Protein AF-A0A6N2HX98-F1 (afdb_monomer_lite)

Sequence (93 aa):
MTAPQKFRKKPVEITAIQFTGDNAHEVWDAFGTDGIYGPTEGNPDYLILVTVHGDEAPARPGDWVIPDGKPGTFYPCKPDIFANTYEPVGDPA

Foldseek 3Di:
DDDDDDDDDDDDDWDKDADALPVLVVVCVVQNCQQWDDPDPVHSFWIWGQAPVRDTETAGHQWMWTAPPDRSHTYTHHNVRDVVPDDDPDDDD

Structure (mmCIF, N/CA/C/O backbone):
data_AF-A0A6N2HX98-F1
#
_entry.id   AF-A0A6N2HX98-F1
#
loop_
_atom_site.group_PDB
_atom_site.id
_atom_site.type_symbol
_atom_site.label_atom_id
_atom_site.label_alt_id
_atom_site.label_comp_id
_atom_site.label_asym_id
_atom_site.label_entity_id
_atom_site.label_seq_id
_atom_site.pdbx_PDB_ins_code
_atom_site.Cartn_x
_atom_site.Cartn_y
_atom_site.Cartn_z
_atom_site.occupancy
_atom_site.B_iso_or_equiv
_atom_site.auth_seq_id
_atom_site.auth_comp_id
_atom_site.auth_asym_id
_atom_site.auth_atom_id
_atom_site.pdbx_PDB_model_num
ATOM 1 N N . MET A 1 1 ? -3.835 12.921 42.174 1.00 57.5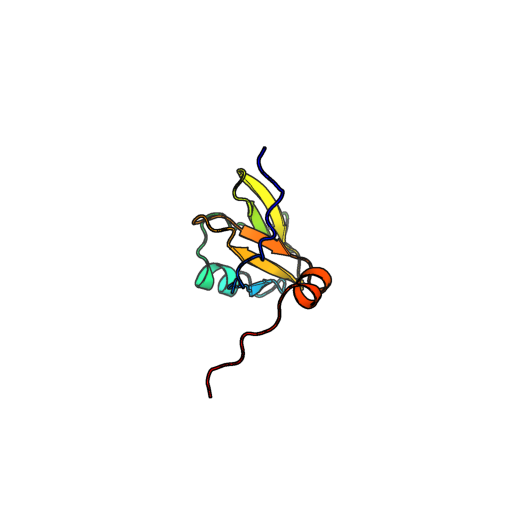6 1 MET A N 1
ATOM 2 C CA . MET A 1 1 ? -3.036 11.807 41.619 1.00 57.56 1 MET A CA 1
ATOM 3 C C . MET A 1 1 ? -3.902 11.099 40.598 1.00 57.56 1 MET A C 1
ATOM 5 O O . MET A 1 1 ? -4.960 10.612 40.975 1.00 57.56 1 MET A O 1
ATOM 9 N N . THR A 1 2 ? -3.528 11.119 39.324 1.00 69.50 2 THR A N 1
ATOM 10 C CA . THR A 1 2 ? -4.312 10.467 38.266 1.00 69.50 2 THR A CA 1
ATOM 11 C C . THR A 1 2 ? -3.817 9.032 38.127 1.00 69.50 2 THR A C 1
ATOM 13 O O . THR A 1 2 ? -2.633 8.816 37.881 1.00 69.50 2 THR A O 1
ATOM 16 N N . ALA A 1 3 ? -4.693 8.054 38.351 1.00 80.31 3 ALA A N 1
ATOM 17 C CA . ALA A 1 3 ? -4.370 6.642 38.164 1.00 80.31 3 ALA A CA 1
ATOM 18 C C . ALA A 1 3 ? -4.414 6.276 36.665 1.00 80.31 3 ALA A C 1
ATOM 20 O O . ALA A 1 3 ? -5.193 6.879 35.920 1.00 80.31 3 ALA A O 1
ATOM 21 N N . PRO A 1 4 ? -3.610 5.302 36.204 1.00 81.81 4 PRO A N 1
ATOM 22 C CA . PRO A 1 4 ? -3.632 4.863 34.813 1.00 81.81 4 PRO A CA 1
ATOM 23 C C . PRO A 1 4 ? -4.999 4.271 34.434 1.00 81.81 4 PRO A C 1
ATOM 25 O O . PRO A 1 4 ? -5.549 3.433 35.150 1.00 81.81 4 PRO A O 1
ATOM 28 N N . GLN A 1 5 ? -5.534 4.694 33.285 1.00 89.31 5 GLN A N 1
ATOM 29 C CA . GLN A 1 5 ? -6.765 4.162 32.695 1.00 89.31 5 GLN A CA 1
ATOM 30 C C . GLN A 1 5 ? -6.445 3.203 31.547 1.00 89.31 5 GLN A C 1
ATOM 32 O O . GLN A 1 5 ? -5.513 3.415 30.774 1.00 89.31 5 GLN A O 1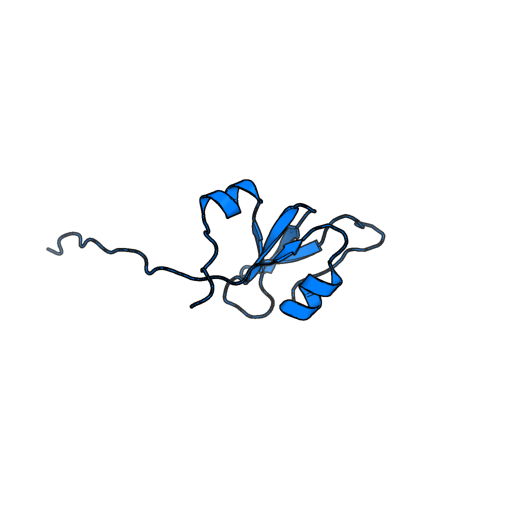
ATOM 37 N N . LYS A 1 6 ? -7.241 2.137 31.438 1.00 87.56 6 LYS A N 1
ATOM 38 C CA . LYS A 1 6 ? -7.153 1.169 30.344 1.00 87.56 6 LYS A CA 1
ATOM 39 C C . LYS A 1 6 ? -8.060 1.614 29.203 1.00 87.56 6 LYS A C 1
ATOM 41 O O . LYS A 1 6 ? -9.237 1.888 29.422 1.00 87.56 6 LYS A O 1
ATOM 46 N N . PHE A 1 7 ? -7.522 1.615 27.992 1.00 85.69 7 PHE A N 1
ATOM 47 C CA . PHE A 1 7 ? -8.256 1.903 26.765 1.00 85.69 7 PHE A CA 1
ATOM 48 C C . PHE A 1 7 ? -8.068 0.746 25.785 1.00 85.69 7 PHE A C 1
ATOM 50 O O . PHE A 1 7 ? -7.043 0.066 25.811 1.00 85.69 7 PHE A O 1
ATOM 57 N N . ARG A 1 8 ? -9.059 0.525 24.918 1.00 83.50 8 ARG A N 1
ATOM 58 C CA . ARG A 1 8 ? -8.964 -0.405 23.786 1.00 83.50 8 ARG A CA 1
ATOM 59 C C . ARG A 1 8 ? -8.954 0.389 22.486 1.00 83.50 8 ARG A C 1
ATOM 61 O O . ARG A 1 8 ? -9.692 1.368 22.367 1.00 83.50 8 ARG A O 1
ATOM 68 N N . LYS A 1 9 ? -8.138 -0.034 21.520 1.00 79.75 9 LYS A N 1
ATOM 69 C CA . LYS A 1 9 ? -8.179 0.512 20.158 1.00 79.75 9 LYS A CA 1
ATOM 70 C C . LYS A 1 9 ? -9.555 0.202 19.553 1.00 79.75 9 LYS A C 1
ATOM 72 O O . LYS A 1 9 ? -10.114 -0.864 19.813 1.00 79.75 9 LYS A O 1
ATOM 77 N N . LYS A 1 10 ? -10.129 1.144 18.801 1.00 79.88 10 LYS A N 1
ATOM 78 C CA . LYS A 1 10 ? -11.355 0.881 18.033 1.00 79.88 10 LYS A CA 1
ATOM 79 C C . LYS A 1 10 ? -11.043 -0.129 16.915 1.00 79.88 10 LYS A C 1
ATOM 81 O O . LYS A 1 10 ? -9.921 -0.081 16.406 1.00 79.88 10 LYS A O 1
ATOM 86 N N . PRO A 1 11 ? -11.986 -1.010 16.535 1.00 81.62 11 PRO A N 1
ATOM 87 C CA . PRO A 1 11 ? -11.844 -1.778 15.302 1.00 81.62 11 PRO A CA 1
ATOM 88 C C . PRO A 1 11 ? -11.768 -0.795 14.127 1.00 81.62 11 PRO A C 1
ATOM 90 O O . PRO A 1 11 ? -12.498 0.198 14.110 1.00 81.62 11 PRO A O 1
ATOM 93 N N . VAL A 1 12 ? -10.829 -1.024 13.213 1.00 86.50 12 VAL A N 1
ATOM 94 C CA . VAL A 1 12 ? -10.618 -0.195 12.022 1.00 86.50 12 VAL A CA 1
ATOM 95 C C . VAL A 1 12 ? -10.738 -1.111 10.818 1.00 86.50 12 VAL A C 1
ATOM 97 O O . VAL A 1 12 ? -9.963 -2.056 10.698 1.00 86.50 12 VAL A O 1
ATOM 100 N N . GLU A 1 13 ? -11.704 -0.821 9.957 1.00 91.19 13 GLU A N 1
ATOM 101 C CA . GLU A 1 13 ? -11.816 -1.421 8.631 1.00 91.19 13 GLU A CA 1
ATOM 102 C C . GLU A 1 13 ? -10.982 -0.589 7.655 1.00 91.19 13 GLU A C 1
ATOM 104 O O . GLU A 1 13 ? -10.928 0.639 7.768 1.00 91.19 13 GLU A O 1
ATOM 109 N N . ILE A 1 14 ? -10.299 -1.257 6.728 1.00 92.56 14 ILE A N 1
ATOM 110 C CA . ILE A 1 14 ? -9.477 -0.609 5.706 1.00 92.56 14 ILE A CA 1
ATOM 111 C C . ILE A 1 14 ? -9.871 -1.110 4.321 1.00 92.56 14 ILE A C 1
ATOM 113 O O . ILE A 1 14 ? -10.315 -2.246 4.167 1.00 92.56 14 ILE A O 1
ATOM 117 N N . THR A 1 15 ? -9.632 -0.278 3.314 1.00 93.38 15 THR A N 1
ATOM 118 C CA . THR A 1 15 ? -9.619 -0.701 1.912 1.00 93.38 15 THR A CA 1
ATOM 119 C C . THR A 1 15 ? -8.174 -0.943 1.507 1.00 93.38 15 THR A C 1
ATOM 121 O O . THR A 1 15 ? -7.309 -0.126 1.813 1.00 93.38 15 THR A O 1
ATOM 124 N N . ALA A 1 16 ? -7.901 -2.047 0.823 1.00 95.62 16 ALA A N 1
ATOM 125 C CA . ALA A 1 16 ? -6.570 -2.370 0.331 1.00 95.62 16 ALA A CA 1
ATOM 126 C C . ALA A 1 16 ? -6.669 -3.141 -0.986 1.00 95.62 16 ALA A C 1
ATOM 128 O O . ALA A 1 16 ? -7.615 -3.901 -1.182 1.00 95.62 16 ALA A O 1
ATOM 129 N N . ILE A 1 17 ? -5.677 -2.973 -1.860 1.00 96.75 17 ILE A N 1
ATOM 130 C CA . ILE A 1 17 ? -5.535 -3.762 -3.091 1.00 96.75 17 ILE A CA 1
ATOM 131 C C . ILE A 1 17 ? -4.148 -4.382 -3.114 1.00 96.75 17 ILE A C 1
ATOM 133 O O . ILE A 1 17 ? -3.154 -3.699 -2.870 1.00 96.75 17 ILE A O 1
ATOM 137 N N . GLN A 1 18 ? -4.071 -5.674 -3.417 1.00 97.69 18 GLN A N 1
ATOM 138 C CA . GLN A 1 18 ? -2.794 -6.331 -3.646 1.00 97.69 18 GLN A CA 1
ATOM 139 C C . GLN A 1 18 ? -2.255 -5.931 -5.021 1.00 97.69 18 GLN A C 1
ATOM 141 O O . GLN A 1 18 ? -2.913 -6.134 -6.042 1.00 97.69 18 GLN A O 1
ATOM 146 N N . PHE A 1 19 ? -1.049 -5.375 -5.055 1.00 97.50 19 PHE A N 1
ATOM 147 C CA . PHE A 1 19 ? -0.332 -5.133 -6.294 1.00 97.50 19 PHE A CA 1
ATOM 148 C C . PHE A 1 19 ? 0.301 -6.441 -6.774 1.00 97.50 19 PHE A C 1
ATOM 150 O O . PHE A 1 19 ? 1.015 -7.106 -6.031 1.00 97.50 19 PHE A O 1
ATOM 157 N N . THR A 1 20 ? 0.043 -6.830 -8.017 1.00 95.94 20 THR A N 1
ATOM 158 C CA . THR A 1 20 ? 0.470 -8.113 -8.601 1.00 95.94 20 THR A CA 1
ATOM 159 C C . THR A 1 20 ? 1.620 -7.967 -9.594 1.00 95.94 20 THR A C 1
ATOM 161 O O . THR A 1 20 ? 2.162 -8.973 -10.031 1.00 95.94 20 THR A O 1
ATOM 164 N N . GLY A 1 21 ? 2.020 -6.736 -9.927 1.00 94.19 21 GLY A N 1
ATOM 165 C CA . GLY A 1 21 ? 2.940 -6.441 -11.032 1.00 94.19 21 GLY A CA 1
ATOM 166 C C . GLY A 1 21 ? 2.206 -6.076 -12.319 1.00 94.19 21 GLY A C 1
ATOM 167 O O . GLY A 1 21 ? 2.591 -5.126 -12.990 1.00 94.19 21 GLY A O 1
ATOM 168 N N . ASP A 1 22 ? 1.090 -6.750 -12.597 1.00 93.56 22 ASP A N 1
ATOM 169 C CA . ASP A 1 22 ? 0.336 -6.591 -13.845 1.00 93.56 22 ASP A CA 1
ATOM 170 C C . ASP A 1 22 ? -0.951 -5.761 -13.688 1.00 93.56 22 ASP A C 1
ATOM 172 O O . ASP A 1 22 ? -1.583 -5.392 -14.676 1.00 93.56 22 ASP A O 1
ATOM 176 N N . ASN A 1 23 ? -1.340 -5.417 -12.454 1.00 95.56 23 ASN A N 1
ATOM 177 C CA . ASN A 1 23 ? -2.597 -4.721 -12.150 1.00 95.56 23 ASN A CA 1
ATOM 178 C C . ASN A 1 23 ? -2.433 -3.241 -11.758 1.00 95.56 23 ASN A C 1
ATOM 180 O O . ASN A 1 23 ? -3.265 -2.700 -11.030 1.00 95.56 23 ASN A O 1
ATOM 184 N N . ALA A 1 24 ? -1.387 -2.556 -12.233 1.00 94.50 24 ALA A N 1
ATOM 185 C CA . ALA A 1 24 ? -1.167 -1.136 -11.917 1.00 94.50 24 ALA A CA 1
ATOM 186 C C . ALA A 1 24 ? -2.396 -0.261 -12.241 1.00 94.50 24 ALA A C 1
ATOM 188 O O . ALA A 1 24 ? -2.768 0.610 -11.458 1.00 94.50 24 ALA A O 1
ATOM 189 N N . HIS A 1 25 ? -3.084 -0.555 -13.349 1.00 94.62 25 HIS A N 1
ATOM 190 C CA . HIS A 1 25 ? -4.315 0.138 -13.729 1.00 94.62 25 HIS A CA 1
ATOM 191 C C . HIS A 1 25 ? -5.465 -0.048 -12.737 1.00 94.62 25 HIS A C 1
ATOM 193 O O . HIS A 1 25 ? -6.197 0.905 -12.499 1.00 94.62 25 HIS A O 1
ATOM 199 N N . GLU A 1 26 ? -5.608 -1.227 -12.130 1.00 96.25 26 GLU A N 1
ATOM 200 C CA . GLU A 1 26 ? -6.637 -1.471 -11.111 1.00 96.25 26 GLU A CA 1
ATOM 201 C C . GLU A 1 26 ? -6.338 -0.688 -9.830 1.00 96.25 26 GLU A C 1
ATOM 203 O O . GLU A 1 26 ? -7.240 -0.117 -9.220 1.00 96.25 26 GLU A O 1
ATOM 208 N N . VAL A 1 27 ? -5.058 -0.605 -9.450 1.00 95.88 27 VAL A N 1
ATOM 209 C CA . VAL A 1 27 ? -4.618 0.203 -8.305 1.00 95.88 27 VAL A CA 1
ATOM 210 C C . VAL A 1 27 ? -4.941 1.683 -8.541 1.00 95.88 27 VAL A C 1
ATOM 212 O O . VAL A 1 27 ? -5.488 2.339 -7.655 1.00 95.88 27 VAL A O 1
ATOM 215 N N . TRP A 1 28 ? -4.652 2.206 -9.736 1.00 95.19 28 TRP A N 1
ATOM 216 C CA . TRP A 1 28 ? -4.959 3.595 -10.088 1.00 95.19 28 TRP A CA 1
ATOM 217 C C . TRP A 1 28 ? -6.450 3.886 -10.213 1.00 95.19 28 TRP A C 1
ATOM 219 O O . TRP A 1 28 ? -6.879 4.972 -9.839 1.00 95.19 28 TRP A O 1
ATOM 229 N N . ASP A 1 29 ? -7.245 2.957 -10.739 1.00 95.75 29 ASP A N 1
ATOM 230 C CA . ASP A 1 29 ? -8.695 3.136 -10.843 1.00 95.75 29 ASP A CA 1
ATOM 231 C C . ASP A 1 29 ? -9.337 3.227 -9.452 1.00 95.75 29 ASP A C 1
ATOM 233 O O . ASP A 1 29 ? -10.153 4.108 -9.184 1.00 95.75 29 ASP A O 1
ATOM 237 N N . ALA A 1 30 ? -8.886 2.379 -8.525 1.00 93.94 30 ALA A N 1
ATOM 238 C CA . ALA A 1 30 ? -9.421 2.336 -7.173 1.00 93.94 30 ALA A CA 1
ATOM 239 C C . ALA A 1 30 ? -8.995 3.517 -6.289 1.00 93.94 30 ALA A C 1
ATOM 241 O O . ALA A 1 30 ? -9.776 3.975 -5.452 1.00 93.94 30 ALA A O 1
ATOM 242 N N . PHE A 1 31 ? -7.752 3.987 -6.428 1.00 94.38 31 PHE A N 1
ATOM 243 C CA . PHE A 1 31 ? -7.158 4.961 -5.505 1.00 94.38 31 PHE A CA 1
ATOM 244 C C . PHE A 1 31 ? -6.792 6.307 -6.140 1.00 94.38 31 PHE A C 1
ATOM 246 O O . PHE A 1 31 ? -6.478 7.260 -5.424 1.00 94.38 31 PHE A O 1
ATOM 253 N N . GLY A 1 32 ? -6.869 6.410 -7.463 1.00 93.00 32 GLY A N 1
ATOM 254 C CA . GLY A 1 32 ? -6.344 7.529 -8.233 1.00 93.00 32 GLY A CA 1
ATOM 255 C C . GLY A 1 32 ? -4.847 7.400 -8.523 1.00 93.00 32 GLY A C 1
ATOM 256 O O . GLY A 1 32 ? -4.166 6.463 -8.112 1.00 93.00 32 GLY A O 1
ATOM 257 N N . THR A 1 33 ? -4.324 8.379 -9.259 1.00 93.06 33 THR A N 1
ATOM 258 C CA . THR A 1 33 ? -2.901 8.459 -9.632 1.00 93.06 33 THR A CA 1
ATOM 259 C C . THR A 1 33 ? -2.089 9.377 -8.717 1.00 93.06 33 THR A C 1
ATOM 261 O O . THR A 1 33 ? -0.875 9.477 -8.864 1.00 93.06 33 THR A O 1
ATOM 264 N N . ASP A 1 34 ? -2.745 10.102 -7.809 1.00 95.19 34 ASP A N 1
ATOM 265 C CA . ASP A 1 34 ? -2.068 11.000 -6.872 1.00 95.19 34 ASP A CA 1
ATOM 266 C C . ASP A 1 34 ? -1.300 10.171 -5.837 1.00 95.19 34 ASP A C 1
ATOM 268 O O . ASP A 1 34 ? -1.890 9.340 -5.155 1.00 95.19 34 ASP A O 1
ATOM 272 N N . GLY A 1 35 ? 0.019 10.349 -5.757 1.00 93.50 35 GLY A N 1
ATOM 273 C CA . GLY A 1 35 ? 0.873 9.603 -4.829 1.00 93.50 35 GLY A CA 1
ATOM 274 C C . GLY A 1 35 ? 1.120 8.128 -5.173 1.00 93.50 35 GLY A C 1
ATOM 275 O O . GLY A 1 35 ? 1.646 7.407 -4.326 1.00 93.50 35 GLY A O 1
ATOM 276 N N . ILE A 1 36 ? 0.781 7.679 -6.389 1.00 95.88 36 ILE A N 1
ATOM 277 C CA . ILE A 1 36 ? 1.081 6.331 -6.902 1.00 95.88 36 ILE A CA 1
ATOM 278 C C . ILE A 1 36 ? 1.741 6.448 -8.280 1.00 95.88 36 ILE A C 1
ATOM 280 O O . ILE A 1 36 ? 1.085 6.776 -9.269 1.00 95.88 36 ILE A O 1
ATOM 284 N N . TYR A 1 37 ? 3.032 6.135 -8.364 1.00 94.00 37 TYR A N 1
ATOM 285 C CA . TYR A 1 37 ? 3.835 6.269 -9.583 1.00 94.00 37 TYR A CA 1
ATOM 286 C C . TYR A 1 37 ? 4.390 4.927 -10.069 1.00 94.00 37 TYR A C 1
ATOM 288 O O . TYR A 1 37 ? 4.658 4.030 -9.274 1.00 94.00 37 TYR A O 1
ATOM 296 N N . GLY A 1 38 ? 4.651 4.825 -11.374 1.00 91.50 38 GLY A N 1
ATOM 297 C CA . GLY A 1 38 ? 5.164 3.608 -12.007 1.00 91.50 38 GLY A CA 1
ATOM 298 C C . GLY A 1 38 ? 4.084 2.545 -12.248 1.00 91.50 38 GLY A C 1
ATOM 299 O O . GLY A 1 38 ? 2.939 2.770 -11.886 1.00 91.50 38 GLY A O 1
ATOM 300 N N . PRO A 1 39 ? 4.406 1.401 -12.869 1.00 90.75 39 PRO A N 1
ATOM 301 C CA . PRO A 1 39 ? 5.739 0.991 -13.305 1.00 90.75 39 PRO A CA 1
ATOM 302 C C . PRO A 1 39 ? 6.304 1.893 -14.415 1.00 90.75 39 PRO A C 1
ATOM 304 O O . PRO A 1 39 ? 5.563 2.507 -15.182 1.00 90.75 39 PRO A O 1
ATOM 307 N N . THR A 1 40 ? 7.631 2.028 -14.474 1.00 88.88 40 THR A N 1
ATOM 308 C CA . THR A 1 40 ? 8.343 2.853 -15.479 1.00 88.88 40 THR A CA 1
ATOM 309 C C . THR A 1 40 ? 9.407 2.028 -16.202 1.00 88.88 40 THR A C 1
ATOM 311 O O . THR A 1 40 ? 9.760 0.951 -15.738 1.00 88.88 40 THR A O 1
ATOM 314 N N . GLU A 1 41 ? 9.981 2.528 -17.301 1.00 86.25 41 GLU A N 1
ATOM 315 C CA . GLU A 1 41 ? 11.027 1.799 -18.047 1.00 86.25 41 GLU A CA 1
ATOM 316 C C . GLU A 1 41 ? 12.258 1.457 -17.185 1.00 86.25 41 GLU A C 1
ATOM 318 O O . GLU A 1 41 ? 12.823 0.374 -17.308 1.00 86.25 41 GLU A O 1
ATOM 323 N N . GLY A 1 42 ? 12.647 2.346 -16.263 1.00 83.88 42 GLY A N 1
ATOM 324 C CA . GLY A 1 42 ? 13.762 2.098 -15.343 1.00 83.88 42 GLY A CA 1
ATOM 325 C C . GLY A 1 42 ? 13.421 1.155 -14.187 1.00 83.88 42 GLY A C 1
ATOM 326 O O . GLY A 1 42 ? 14.330 0.637 -13.547 1.00 83.88 42 GLY A O 1
ATOM 327 N N . ASN A 1 43 ? 12.129 0.953 -13.911 1.00 84.62 43 ASN A N 1
ATOM 328 C CA . ASN A 1 43 ? 11.612 0.178 -12.786 1.00 84.62 43 ASN A CA 1
ATOM 329 C C . ASN A 1 43 ? 10.265 -0.458 -13.166 1.00 84.62 43 ASN A C 1
ATOM 331 O O . ASN A 1 43 ? 9.210 0.038 -12.753 1.00 84.62 43 ASN A O 1
ATOM 335 N N . PRO A 1 44 ? 10.286 -1.510 -14.000 1.00 87.88 44 PRO A N 1
ATOM 336 C CA . PRO A 1 44 ? 9.064 -2.110 -14.528 1.00 87.88 44 PRO A CA 1
ATOM 337 C C . PRO A 1 44 ? 8.314 -2.938 -13.478 1.00 87.88 44 PRO A C 1
ATOM 339 O O . PRO A 1 44 ? 7.125 -3.188 -13.631 1.00 87.88 44 PRO A O 1
ATOM 342 N N . ASP A 1 45 ? 8.994 -3.333 -12.399 1.00 90.31 45 ASP A N 1
ATOM 343 C CA . ASP A 1 45 ? 8.488 -4.326 -11.449 1.00 90.31 45 ASP A CA 1
ATOM 344 C C . ASP A 1 45 ? 7.906 -3.732 -10.158 1.00 90.31 45 ASP A C 1
ATOM 346 O O . ASP A 1 45 ? 7.617 -4.486 -9.231 1.00 90.31 45 ASP A O 1
ATOM 350 N N . TYR A 1 46 ? 7.795 -2.408 -10.004 1.00 93.56 46 TYR A N 1
ATOM 351 C CA . TYR A 1 46 ? 7.255 -1.835 -8.766 1.00 93.56 46 TYR A CA 1
ATOM 352 C C . TYR A 1 46 ? 6.535 -0.500 -8.951 1.00 93.56 46 TYR A C 1
ATOM 354 O O . TYR A 1 46 ? 6.817 0.265 -9.874 1.00 93.56 46 TYR A O 1
ATOM 362 N N . LEU A 1 47 ? 5.630 -0.219 -8.011 1.00 95.94 47 LEU A N 1
ATOM 363 C CA . LEU A 1 47 ? 5.029 1.099 -7.816 1.00 95.94 47 LEU A CA 1
ATOM 364 C C . LEU A 1 47 ? 5.818 1.875 -6.762 1.00 95.94 47 LEU A C 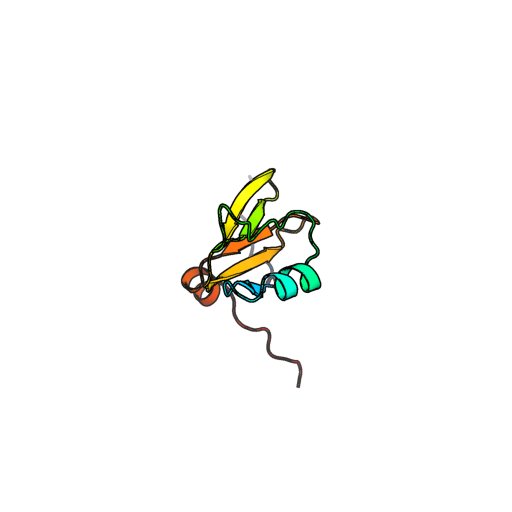1
ATOM 366 O O . LEU A 1 47 ? 6.324 1.288 -5.807 1.00 95.94 47 LEU A O 1
ATOM 370 N N . ILE A 1 48 ? 5.887 3.193 -6.901 1.00 96.50 48 ILE A N 1
ATOM 371 C CA . ILE A 1 48 ? 6.303 4.102 -5.834 1.00 96.50 48 ILE A CA 1
ATOM 372 C C . ILE A 1 48 ? 5.060 4.730 -5.223 1.00 96.50 48 ILE A C 1
ATOM 374 O O . ILE A 1 48 ? 4.248 5.330 -5.923 1.00 96.50 48 ILE A O 1
ATOM 378 N N . LEU A 1 49 ? 4.941 4.595 -3.909 1.00 96.81 49 LEU A N 1
ATOM 379 C CA . LEU A 1 49 ? 3.866 5.153 -3.108 1.00 96.81 49 LEU A CA 1
ATOM 380 C C . LEU A 1 49 ? 4.390 6.331 -2.294 1.00 96.81 49 LEU A C 1
ATOM 382 O O . LEU A 1 49 ? 5.447 6.226 -1.674 1.00 96.81 49 LEU A O 1
ATOM 386 N N . VAL A 1 50 ? 3.643 7.427 -2.261 1.00 97.00 50 VAL A N 1
ATOM 387 C CA . VAL A 1 50 ? 3.934 8.557 -1.374 1.00 97.00 50 VAL A CA 1
ATOM 388 C C . VAL A 1 50 ? 3.286 8.301 -0.026 1.00 97.00 50 VAL A C 1
ATOM 390 O O . VAL A 1 50 ? 2.078 8.100 0.058 1.00 97.00 50 VAL A O 1
ATOM 393 N N . THR A 1 51 ? 4.067 8.325 1.047 1.00 95.19 51 THR A N 1
ATOM 394 C CA . THR A 1 51 ? 3.540 8.166 2.406 1.00 95.19 51 THR A CA 1
ATOM 395 C C . THR A 1 51 ? 2.976 9.483 2.945 1.00 95.19 51 THR A C 1
ATOM 397 O O . THR A 1 51 ? 3.229 10.567 2.418 1.00 95.19 51 THR A O 1
ATOM 400 N N . VAL A 1 52 ? 2.262 9.431 4.073 1.00 94.75 52 VAL A N 1
ATOM 401 C CA . VAL A 1 52 ? 1.743 10.626 4.768 1.00 94.75 52 VAL A CA 1
ATOM 402 C C . VAL A 1 52 ? 2.824 11.622 5.207 1.00 94.75 52 VAL A C 1
ATOM 404 O O . VAL A 1 52 ? 2.521 12.790 5.487 1.00 94.75 52 VAL A O 1
ATOM 407 N N . HIS A 1 53 ? 4.069 11.153 5.294 1.00 91.75 53 HIS A N 1
ATOM 408 C CA . HIS A 1 53 ? 5.251 11.932 5.646 1.00 91.75 53 HIS A CA 1
ATOM 409 C C . HIS A 1 53 ? 5.968 12.510 4.417 1.00 91.75 53 HIS A C 1
ATOM 411 O O . HIS A 1 53 ? 6.881 13.316 4.581 1.00 91.75 53 HIS A O 1
ATOM 417 N N . GLY A 1 54 ? 5.514 12.172 3.205 1.00 90.81 54 GLY A N 1
ATOM 418 C CA . GLY A 1 54 ? 6.127 12.590 1.946 1.00 90.81 54 GLY A CA 1
ATOM 419 C C . GLY A 1 54 ? 7.298 11.710 1.505 1.00 90.81 54 GLY A C 1
ATOM 420 O O . GLY A 1 54 ? 8.019 12.098 0.591 1.00 90.81 54 GLY A O 1
ATOM 421 N N . ASP A 1 55 ? 7.496 10.554 2.143 1.00 93.94 55 ASP A N 1
ATOM 422 C CA . ASP A 1 55 ? 8.520 9.587 1.74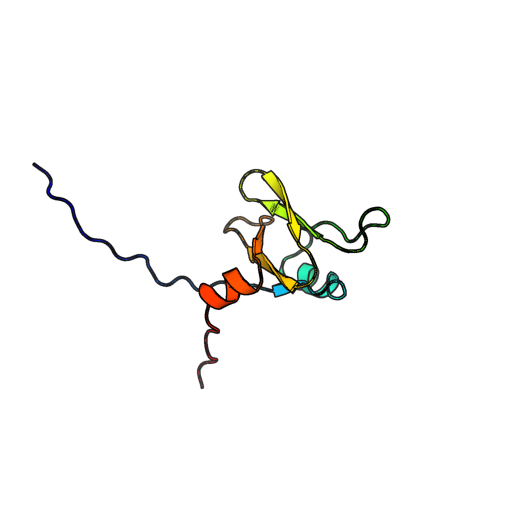6 1.00 93.94 55 ASP A CA 1
ATOM 423 C C . ASP A 1 55 ? 8.043 8.735 0.565 1.00 93.94 55 ASP A C 1
ATOM 425 O O . ASP A 1 55 ? 6.848 8.481 0.412 1.00 93.94 55 ASP A O 1
ATOM 429 N N . GLU A 1 56 ? 8.986 8.240 -0.232 1.00 94.56 56 GLU A N 1
ATOM 430 C CA . GLU A 1 56 ? 8.722 7.301 -1.321 1.00 94.56 56 GLU A CA 1
ATOM 431 C C . GLU A 1 56 ? 8.931 5.859 -0.846 1.00 94.56 56 GLU A C 1
ATOM 433 O O . GLU A 1 56 ? 10.018 5.480 -0.402 1.00 94.56 56 GLU A O 1
ATOM 438 N N . ALA A 1 57 ? 7.892 5.034 -0.956 1.00 95.56 57 ALA A N 1
ATOM 439 C CA . ALA A 1 57 ? 7.907 3.641 -0.536 1.00 95.56 57 ALA A CA 1
ATOM 440 C C . ALA A 1 57 ? 7.613 2.707 -1.726 1.00 95.56 57 ALA A C 1
ATOM 442 O O . ALA A 1 57 ? 6.553 2.823 -2.343 1.00 95.56 57 ALA A O 1
ATOM 443 N N . PRO A 1 58 ? 8.510 1.760 -2.061 1.00 95.88 58 PRO A N 1
ATOM 444 C CA . PRO A 1 58 ? 8.290 0.849 -3.178 1.00 95.88 58 PRO A CA 1
ATOM 445 C C . PRO A 1 58 ? 7.313 -0.278 -2.811 1.00 95.88 58 PRO A C 1
ATOM 447 O O . PRO A 1 58 ? 7.529 -0.994 -1.831 1.00 95.88 58 PRO A O 1
ATOM 450 N N . ALA A 1 59 ? 6.290 -0.486 -3.639 1.00 96.94 59 ALA A N 1
ATOM 451 C CA . ALA A 1 59 ? 5.389 -1.634 -3.588 1.00 96.94 59 ALA A CA 1
ATOM 452 C C . ALA A 1 59 ? 5.748 -2.634 -4.692 1.00 96.94 59 ALA A C 1
ATOM 454 O O . ALA A 1 59 ? 5.745 -2.299 -5.877 1.00 96.94 59 ALA A O 1
ATOM 455 N N . ARG A 1 60 ? 6.066 -3.867 -4.301 1.00 96.62 60 ARG A N 1
ATOM 456 C CA . ARG A 1 60 ? 6.425 -4.958 -5.218 1.00 96.62 60 ARG A CA 1
ATOM 457 C C . ARG A 1 60 ? 5.245 -5.909 -5.431 1.00 96.62 60 ARG A C 1
ATOM 459 O O . ARG A 1 60 ? 4.333 -5.915 -4.607 1.00 96.62 60 ARG A O 1
ATOM 466 N N . PRO A 1 61 ? 5.271 -6.750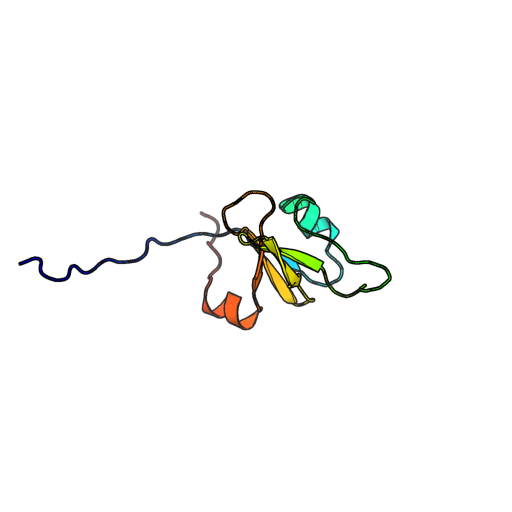 -6.477 1.00 97.31 61 PRO A N 1
ATOM 467 C CA . PRO A 1 61 ? 4.305 -7.822 -6.653 1.00 97.31 61 PRO A CA 1
ATOM 468 C C . PRO A 1 61 ? 4.131 -8.645 -5.370 1.00 97.31 61 PRO A C 1
ATOM 470 O O . PRO A 1 61 ? 5.107 -9.104 -4.774 1.00 97.31 61 PRO A O 1
ATOM 473 N N . GLY A 1 62 ? 2.882 -8.804 -4.944 1.00 96.94 62 GLY A N 1
ATOM 474 C CA . GLY A 1 62 ? 2.474 -9.438 -3.693 1.00 96.94 62 GLY A CA 1
ATOM 475 C C . GLY A 1 62 ? 2.235 -8.468 -2.531 1.00 96.94 62 GLY A C 1
ATOM 476 O O . GLY A 1 62 ? 1.543 -8.850 -1.585 1.00 96.94 62 GLY A O 1
ATOM 477 N N . ASP A 1 63 ? 2.747 -7.238 -2.591 1.00 97.94 63 ASP A N 1
ATOM 478 C CA . ASP A 1 63 ? 2.519 -6.224 -1.560 1.00 97.94 63 ASP A CA 1
ATOM 479 C C . ASP A 1 63 ? 1.106 -5.636 -1.671 1.00 97.94 63 ASP A C 1
ATOM 481 O O . ASP A 1 63 ? 0.544 -5.484 -2.754 1.00 97.94 63 ASP A O 1
ATOM 485 N N . TRP A 1 64 ? 0.534 -5.266 -0.533 1.00 97.94 64 TRP A N 1
ATOM 486 C CA . TRP A 1 64 ? -0.748 -4.580 -0.438 1.00 97.94 64 TRP A CA 1
ATOM 487 C C . TRP A 1 64 ? -0.550 -3.070 -0.425 1.00 97.94 64 TRP A C 1
ATOM 489 O O . TRP A 1 64 ? 0.254 -2.562 0.350 1.00 97.94 64 TRP A O 1
ATOM 499 N N . VAL A 1 65 ? -1.310 -2.354 -1.246 1.00 97.44 65 VAL A N 1
ATOM 500 C CA . VAL A 1 65 ? -1.395 -0.891 -1.251 1.00 97.44 65 VAL A CA 1
ATOM 501 C C . VAL A 1 65 ? -2.541 -0.482 -0.334 1.00 97.44 65 VAL A C 1
ATOM 503 O O . VAL A 1 65 ? -3.688 -0.873 -0.565 1.00 97.44 65 VAL A O 1
ATOM 506 N N . ILE A 1 66 ? -2.227 0.280 0.717 1.00 96.88 66 ILE A N 1
ATOM 507 C CA . ILE A 1 66 ? -3.195 0.694 1.738 1.00 96.88 66 ILE A CA 1
ATOM 508 C C . ILE A 1 66 ? -3.196 2.225 1.864 1.00 96.88 66 ILE A C 1
ATOM 510 O O . ILE A 1 66 ? -2.119 2.804 2.019 1.00 96.88 66 ILE A O 1
ATOM 514 N N . PRO A 1 67 ? -4.364 2.897 1.830 1.00 94.94 67 PRO A N 1
ATOM 515 C CA . PRO A 1 67 ? -4.464 4.338 2.057 1.00 94.94 67 PRO A CA 1
ATOM 516 C C . PRO A 1 67 ? -4.094 4.731 3.493 1.00 94.94 67 PRO A C 1
ATOM 518 O O . PRO A 1 67 ? -4.600 4.151 4.456 1.00 94.94 67 PRO A O 1
ATOM 521 N N . ASP A 1 68 ? -3.282 5.778 3.650 1.00 90.44 68 ASP A N 1
ATOM 522 C CA . ASP A 1 68 ? -2.787 6.260 4.950 1.00 90.44 68 ASP A CA 1
ATOM 523 C C . ASP A 1 68 ? -3.611 7.437 5.512 1.00 90.44 68 ASP A C 1
ATOM 525 O O . ASP A 1 68 ? -3.108 8.393 6.102 1.00 90.44 68 ASP A O 1
ATOM 529 N N . GLY A 1 69 ? -4.927 7.414 5.289 1.00 83.75 69 GLY A N 1
ATOM 530 C CA . GLY A 1 69 ? -5.876 8.365 5.881 1.00 83.75 69 GLY A CA 1
ATOM 531 C C . GLY A 1 69 ? -5.806 9.817 5.378 1.00 83.75 69 GLY A C 1
ATOM 532 O O . GLY A 1 69 ? -6.710 10.592 5.697 1.00 83.75 69 GLY A O 1
ATOM 533 N N . LYS A 1 70 ? -4.802 10.201 4.576 1.00 91.44 70 LYS A N 1
ATOM 534 C CA . LYS A 1 70 ? -4.817 11.436 3.774 1.00 91.44 70 LYS A CA 1
ATOM 535 C C . LYS A 1 70 ? -4.962 11.108 2.281 1.00 91.44 70 LYS A C 1
ATOM 537 O O . LYS A 1 70 ? -4.385 10.120 1.826 1.00 91.44 70 LYS A O 1
ATOM 542 N N . PRO A 1 71 ? -5.702 11.924 1.508 1.00 91.75 71 PRO A N 1
ATOM 543 C CA . PRO A 1 71 ? -5.770 11.767 0.056 1.00 91.75 71 PRO A CA 1
ATOM 544 C C . PRO A 1 71 ? -4.370 11.761 -0.564 1.00 91.75 71 PRO A C 1
ATOM 546 O O . PRO A 1 71 ? -3.521 12.544 -0.135 1.00 91.75 71 PRO A O 1
ATOM 549 N N . GLY A 1 72 ? -4.139 10.869 -1.529 1.00 93.50 72 GLY A N 1
ATOM 550 C CA . GLY A 1 72 ? -2.854 10.761 -2.223 1.00 93.50 72 GLY A CA 1
ATOM 551 C C . GLY A 1 72 ? -1.719 10.156 -1.398 1.00 93.50 72 GLY A C 1
ATOM 552 O O . GLY A 1 72 ? -0.559 10.301 -1.767 1.00 93.50 72 GLY A O 1
ATOM 553 N N . THR A 1 73 ? -2.021 9.520 -0.258 1.00 96.50 73 THR A N 1
ATOM 554 C CA . THR A 1 73 ? -0.995 8.922 0.607 1.00 96.50 73 THR A CA 1
ATOM 555 C C . THR A 1 73 ? -1.267 7.451 0.874 1.00 96.50 73 THR A C 1
ATOM 557 O O . THR A 1 73 ? -2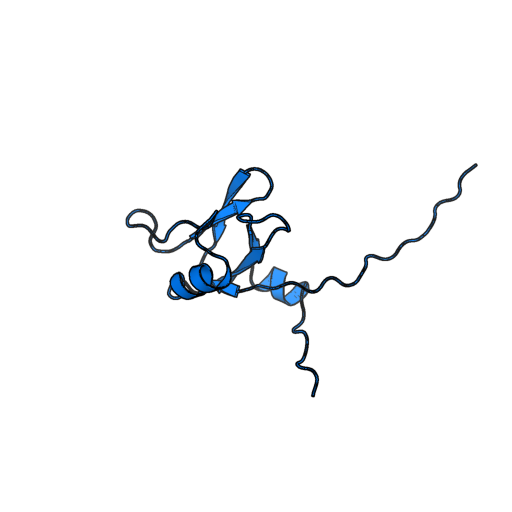.385 7.068 1.229 1.00 96.50 73 THR A O 1
ATOM 560 N N . PHE A 1 74 ? -0.234 6.628 0.711 1.00 97.38 74 PHE A N 1
ATOM 561 C CA . PHE A 1 74 ? -0.319 5.174 0.749 1.00 97.38 74 PHE A CA 1
ATOM 562 C C . PHE A 1 74 ? 0.925 4.565 1.393 1.00 97.38 74 PHE A C 1
ATOM 564 O O . PHE A 1 74 ? 1.997 5.171 1.421 1.00 97.38 74 PHE A O 1
ATOM 571 N N . TYR A 1 75 ? 0.799 3.328 1.863 1.00 95.88 75 TYR A N 1
ATOM 572 C CA . TYR A 1 75 ? 1.940 2.508 2.251 1.00 95.88 75 TYR A CA 1
ATOM 573 C C . TYR A 1 75 ? 1.837 1.100 1.662 1.00 95.88 75 TYR A C 1
ATOM 575 O O . TYR A 1 75 ? 0.734 0.555 1.541 1.00 95.88 75 TYR A O 1
ATOM 583 N N . PRO A 1 76 ? 2.983 0.493 1.304 1.00 97.12 76 PRO A N 1
ATOM 584 C CA . PRO A 1 76 ? 3.036 -0.912 0.956 1.00 97.12 76 PRO A CA 1
ATOM 585 C C . PRO A 1 76 ? 3.031 -1.760 2.233 1.00 97.12 76 PRO A C 1
ATOM 587 O O . PRO A 1 76 ? 3.736 -1.465 3.200 1.00 97.12 76 PRO A O 1
ATOM 590 N N . CYS A 1 77 ? 2.281 -2.854 2.230 1.00 97.44 77 CYS A N 1
ATOM 591 C CA . CYS A 1 77 ? 2.244 -3.825 3.316 1.00 97.44 77 CYS A CA 1
ATOM 592 C C . CYS A 1 77 ? 2.571 -5.219 2.781 1.00 97.44 77 CYS A C 1
ATOM 594 O O . CYS A 1 77 ? 1.987 -5.675 1.799 1.00 97.44 77 CYS A O 1
ATOM 596 N N . LYS A 1 78 ? 3.520 -5.911 3.417 1.00 97.38 78 LYS A N 1
ATOM 597 C CA . LYS A 1 78 ? 3.914 -7.256 2.986 1.00 97.38 78 LYS A CA 1
ATOM 598 C C . LYS A 1 78 ? 2.763 -8.247 3.177 1.00 97.38 78 LYS A C 1
ATOM 600 O O . LYS A 1 78 ? 2.029 -8.119 4.157 1.00 97.38 78 LYS A O 1
ATOM 605 N N . PRO A 1 79 ? 2.588 -9.229 2.277 1.00 97.00 79 PRO A N 1
ATOM 606 C CA . PRO A 1 79 ? 1.433 -10.127 2.302 1.00 97.00 79 PRO A CA 1
ATOM 607 C C . PRO A 1 79 ? 1.317 -10.917 3.610 1.00 97.00 79 PRO A C 1
ATOM 609 O O . PRO A 1 79 ? 0.216 -11.105 4.120 1.00 97.00 79 PRO A O 1
ATOM 612 N N . ASP A 1 80 ? 2.444 -11.328 4.187 1.00 96.62 80 ASP A N 1
ATOM 613 C CA . ASP A 1 80 ? 2.510 -11.994 5.486 1.00 96.62 80 ASP A CA 1
ATOM 614 C C . ASP A 1 80 ? 2.109 -11.060 6.636 1.00 96.62 80 ASP A C 1
ATOM 616 O O . ASP A 1 80 ? 1.352 -11.460 7.517 1.00 96.62 80 ASP A O 1
ATOM 620 N N . ILE A 1 81 ? 2.547 -9.798 6.617 1.00 96.56 81 ILE A N 1
ATOM 621 C CA . ILE A 1 81 ? 2.140 -8.800 7.616 1.00 96.56 81 ILE A CA 1
ATOM 622 C C . ILE A 1 81 ? 0.644 -8.513 7.483 1.00 96.56 81 ILE A C 1
ATOM 624 O O . ILE A 1 81 ? -0.065 -8.470 8.489 1.00 96.56 81 ILE A O 1
ATOM 628 N N . PHE A 1 82 ? 0.155 -8.362 6.252 1.00 95.94 82 PHE A N 1
ATOM 629 C CA . PHE A 1 82 ? -1.244 -8.078 5.966 1.00 95.94 82 PHE A CA 1
ATOM 630 C C . PHE A 1 82 ? -2.153 -9.189 6.491 1.00 95.94 82 PHE A C 1
ATOM 632 O O . PHE A 1 82 ? -3.045 -8.912 7.287 1.00 95.94 82 PHE A O 1
ATOM 639 N N . ALA A 1 83 ? -1.876 -10.445 6.129 1.00 94.62 83 ALA A N 1
ATOM 640 C CA . ALA A 1 83 ? -2.668 -11.602 6.543 1.00 94.62 83 ALA A CA 1
ATOM 641 C C . ALA A 1 83 ? -2.661 -11.843 8.063 1.00 94.62 83 ALA A C 1
ATOM 643 O O . ALA A 1 83 ? -3.617 -12.387 8.605 1.00 94.62 83 ALA A O 1
ATOM 644 N N . ASN A 1 84 ? -1.599 -11.431 8.763 1.00 95.12 84 ASN A N 1
ATOM 645 C CA . ASN A 1 84 ? -1.529 -11.503 10.225 1.00 95.12 84 ASN A CA 1
ATOM 646 C C . ASN A 1 84 ? -2.212 -10.317 10.933 1.00 95.12 84 ASN A C 1
ATOM 648 O O . ASN A 1 84 ? -2.381 -10.358 12.152 1.00 95.12 84 ASN A O 1
ATOM 652 N N . THR A 1 85 ? -2.559 -9.251 10.204 1.00 93.19 85 THR A N 1
ATOM 653 C CA . THR A 1 85 ? -3.083 -7.998 10.778 1.00 93.19 85 THR A CA 1
ATOM 654 C C . THR A 1 85 ? -4.548 -7.752 10.429 1.00 93.19 85 THR A C 1
ATOM 656 O O . THR A 1 85 ? -5.275 -7.178 11.242 1.00 93.19 85 THR A O 1
ATOM 659 N N . TYR A 1 86 ? -4.977 -8.160 9.236 1.00 93.19 86 TYR A N 1
ATOM 660 C CA . TYR A 1 86 ? -6.297 -7.877 8.687 1.00 93.19 86 TYR A CA 1
ATOM 661 C C . TYR A 1 86 ? -7.015 -9.167 8.304 1.00 93.19 86 TYR A C 1
ATOM 663 O O . TYR A 1 86 ? -6.416 -10.104 7.781 1.00 93.19 86 TYR A O 1
ATOM 671 N N . GLU A 1 87 ? -8.325 -9.174 8.519 1.00 92.06 87 GLU A N 1
ATOM 672 C CA . GLU A 1 87 ? -9.229 -10.241 8.102 1.00 92.06 87 GLU A CA 1
ATOM 673 C C . GLU A 1 87 ? -10.258 -9.651 7.126 1.00 92.06 87 GLU A C 1
ATOM 675 O O . GLU A 1 87 ? -10.620 -8.477 7.267 1.00 92.06 87 GLU A O 1
ATOM 680 N N . PRO A 1 88 ? -10.741 -10.420 6.132 1.00 89.12 88 PRO A N 1
ATOM 681 C CA . PRO A 1 88 ? -11.808 -9.960 5.256 1.00 89.12 88 PRO A CA 1
ATOM 682 C C . PRO A 1 88 ? -13.057 -9.606 6.065 1.00 89.12 88 PRO A C 1
ATOM 684 O O . PRO A 1 88 ? -13.535 -10.407 6.872 1.00 89.12 88 PRO A O 1
ATOM 687 N N . VAL A 1 89 ? -13.619 -8.426 5.813 1.00 88.19 89 VAL A N 1
ATOM 688 C CA . VAL A 1 89 ? -14.962 -8.097 6.292 1.00 88.19 89 VAL A CA 1
ATOM 689 C C . VAL A 1 89 ? -15.925 -8.901 5.423 1.00 88.19 89 VAL A C 1
ATOM 691 O O . VAL A 1 89 ? -16.049 -8.637 4.231 1.00 88.19 89 VAL A O 1
ATOM 694 N N . GLY A 1 90 ? -16.521 -9.957 5.982 1.00 76.00 90 GLY A N 1
ATOM 695 C CA . GLY A 1 90 ? -17.504 -10.764 5.261 1.00 76.00 90 GLY A CA 1
ATOM 696 C C . GLY A 1 90 ? -18.662 -9.889 4.781 1.00 76.00 90 GLY A C 1
ATOM 697 O O . GLY A 1 90 ? -19.147 -9.053 5.545 1.00 76.00 90 GLY A O 1
ATOM 698 N N . ASP A 1 91 ? -19.086 -10.075 3.530 1.00 59.12 91 ASP A N 1
ATOM 699 C CA . ASP A 1 91 ? -20.268 -9.406 2.979 1.00 59.12 91 ASP A CA 1
ATOM 700 C C . ASP A 1 91 ? -21.464 -9.634 3.925 1.00 59.12 91 ASP A C 1
ATOM 702 O O . ASP A 1 91 ? -21.653 -10.768 4.394 1.00 59.12 91 ASP A O 1
ATOM 706 N N . PRO A 1 92 ? -22.262 -8.604 4.262 1.00 50.59 92 PRO A N 1
ATOM 707 C CA . PRO A 1 92 ? -23.513 -8.844 4.957 1.00 50.59 92 PRO A CA 1
ATOM 708 C C . PRO A 1 92 ? -24.391 -9.708 4.044 1.00 50.59 92 PRO A C 1
ATOM 710 O O . PRO A 1 92 ? -24.722 -9.305 2.932 1.00 50.59 92 PRO A O 1
ATOM 713 N N . ALA A 1 93 ? -24.712 -10.914 4.517 1.00 42.31 93 ALA A N 1
ATOM 714 C CA . ALA A 1 93 ? -25.650 -11.830 3.871 1.00 42.31 93 ALA A CA 1
ATOM 715 C C . ALA A 1 93 ? -26.996 -11.167 3.526 1.00 42.31 93 ALA A C 1
ATOM 717 O O . ALA A 1 93 ? -27.434 -10.270 4.287 1.00 42.31 93 ALA A O 1
#

Radius of gyration: 16.15 Å; chains: 1; bounding box: 39×25×60 Å

pLDDT: mean 90.68, std 9.85, range [42.31, 97.94]

Secondary structure (DSSP, 8-state):
-PPPPP--PPP-----EE--SS-HHHHHHHH-STTEE--BTTBTT-EEEE-TTS-EEEEPTTPEEEE-SSTT-EEEE-HHHHHHH----PPP-